Protein AF-A0A2M6YYF0-F1 (afdb_monomer_lite)

Sequence (116 aa):
MDAAVDSGAPNKMDCRVTEKITMLQKGELTDKEGGESLYDLVMQTLDNQLRSRTPPETKETYDRLIAMGYPVEEVRRLISLVITMEIYYVMKERRPLNMERFIAALKDLPREPFGR

Secondary structure (DSSP, 8-state):
--------------HHHHHHHHHHHTT----TT-PPPHHHHHHHHHHHHHHHT-SHHHHHHHHHHHHTT--HHHHHHHHHHHHHHHHHHHHHS-PPP-HHHHHHHHHHTTS-TT--

Foldseek 3Di:
DDDDDPPPPPDQDPPVLVVVLVVLVVVPDDDPPPDQRPLNVLLVVLVCCCVVCVPVLSVVLLVVVVVVVDDNVLSSVQLSSLSSSQVCCCPPVVDPRDVVLSSVSSVPPPPRSNPD

pLDDT: mean 78.15, std 21.18, range [32.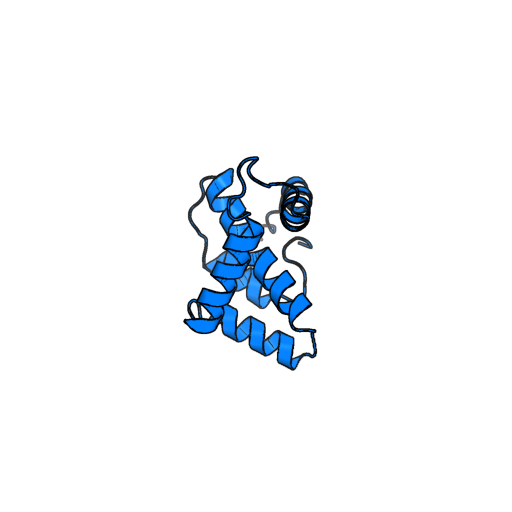88, 98.56]

Structure (mmCIF, N/CA/C/O backbone):
data_AF-A0A2M6YYF0-F1
#
_entry.id   AF-A0A2M6YYF0-F1
#
loop_
_atom_site.group_PDB
_atom_site.id
_atom_site.type_symbol
_atom_site.label_atom_id
_atom_site.label_alt_id
_atom_site.label_comp_id
_atom_site.label_asym_id
_atom_site.label_entity_id
_atom_site.label_seq_id
_atom_site.pdbx_PDB_ins_code
_atom_site.Cartn_x
_atom_site.Cartn_y
_atom_site.Cartn_z
_atom_site.occupancy
_atom_site.B_iso_or_equiv
_atom_site.auth_seq_id
_atom_site.auth_comp_id
_atom_site.auth_asym_id
_atom_site.auth_atom_id
_atom_site.pdbx_PDB_model_num
ATOM 1 N N . MET A 1 1 ? 9.197 -46.237 -3.844 1.00 41.28 1 MET A N 1
ATOM 2 C CA . MET A 1 1 ? 9.787 -45.240 -4.766 1.00 41.28 1 MET A CA 1
ATOM 3 C C . MET A 1 1 ? 9.302 -43.904 -4.256 1.00 41.28 1 MET A C 1
ATOM 5 O O . MET A 1 1 ? 8.309 -43.378 -4.736 1.00 41.28 1 MET A O 1
ATOM 9 N N . ASP A 1 2 ? 9.938 -43.443 -3.188 1.00 32.88 2 ASP A N 1
ATOM 10 C CA . ASP A 1 2 ? 9.529 -42.253 -2.455 1.00 32.88 2 ASP A CA 1
ATOM 11 C C . ASP A 1 2 ? 10.338 -41.077 -2.986 1.00 32.88 2 ASP A C 1
ATOM 13 O O . ASP A 1 2 ? 11.511 -40.908 -2.660 1.00 32.88 2 ASP A O 1
ATOM 17 N N . ALA A 1 3 ? 9.722 -40.301 -3.876 1.00 41.69 3 ALA A N 1
ATOM 18 C CA . ALA A 1 3 ? 10.233 -38.997 -4.254 1.00 41.69 3 ALA A CA 1
ATOM 19 C C . ALA A 1 3 ? 9.758 -37.997 -3.196 1.00 41.69 3 ALA A C 1
ATOM 21 O O . ALA A 1 3 ? 8.607 -37.563 -3.203 1.00 41.69 3 ALA A O 1
ATOM 22 N N . ALA A 1 4 ? 10.650 -37.666 -2.263 1.00 40.12 4 ALA A N 1
ATOM 23 C CA . ALA A 1 4 ? 10.500 -36.496 -1.417 1.00 40.12 4 ALA A CA 1
ATOM 24 C C . ALA A 1 4 ? 10.421 -35.258 -2.324 1.00 40.12 4 ALA A C 1
ATOM 26 O O . ALA A 1 4 ? 11.393 -34.908 -2.994 1.00 40.12 4 ALA A O 1
ATOM 27 N N . VAL A 1 5 ? 9.248 -34.626 -2.379 1.00 45.88 5 VAL A N 1
ATOM 28 C CA . VAL A 1 5 ? 9.105 -33.287 -2.949 1.00 45.88 5 VAL A CA 1
ATOM 29 C C . VAL A 1 5 ? 9.782 -32.328 -1.983 1.00 45.88 5 VAL A C 1
ATOM 31 O O . VAL A 1 5 ? 9.346 -32.158 -0.846 1.00 45.88 5 VAL A O 1
ATOM 34 N N . ASP A 1 6 ? 10.886 -31.775 -2.470 1.00 38.53 6 ASP A N 1
ATOM 35 C CA . ASP A 1 6 ? 11.666 -30.678 -1.921 1.00 38.53 6 ASP A CA 1
ATOM 36 C C . ASP A 1 6 ? 10.748 -29.582 -1.363 1.00 38.53 6 ASP A C 1
ATOM 38 O O . ASP A 1 6 ? 10.151 -28.783 -2.090 1.00 38.53 6 ASP A O 1
ATOM 42 N N . SER A 1 7 ? 10.586 -29.583 -0.041 1.00 37.28 7 SER A N 1
ATOM 43 C CA . SER A 1 7 ? 9.972 -28.492 0.694 1.00 37.28 7 SER A CA 1
ATOM 44 C C . SER A 1 7 ? 10.960 -27.331 0.681 1.00 37.28 7 SER A C 1
ATOM 46 O O . SER A 1 7 ? 11.754 -27.179 1.612 1.00 37.28 7 SER A O 1
ATOM 48 N N . GLY A 1 8 ? 10.925 -26.537 -0.391 1.00 36.56 8 GLY A N 1
ATOM 49 C CA . GLY A 1 8 ? 11.634 -25.270 -0.480 1.00 36.56 8 GLY A CA 1
ATOM 50 C C . GLY A 1 8 ? 11.309 -24.433 0.752 1.00 36.56 8 GLY A C 1
ATOM 51 O O . GLY A 1 8 ? 10.211 -23.888 0.882 1.00 36.56 8 GLY A O 1
ATOM 52 N N . ALA A 1 9 ? 12.247 -24.400 1.697 1.00 33.34 9 ALA A N 1
ATOM 53 C CA . ALA A 1 9 ? 12.117 -23.645 2.928 1.00 33.34 9 ALA A CA 1
ATOM 54 C C . ALA A 1 9 ? 11.817 -22.177 2.581 1.00 33.34 9 ALA A C 1
ATOM 56 O O . ALA A 1 9 ? 12.445 -21.634 1.664 1.00 33.34 9 ALA A O 1
ATOM 57 N N . PRO A 1 10 ? 10.880 -21.508 3.280 1.00 39.53 10 PRO A N 1
ATOM 58 C CA . PRO A 1 10 ? 10.625 -20.102 3.029 1.00 39.53 10 PRO A CA 1
ATOM 59 C C . PRO A 1 10 ? 11.914 -19.322 3.287 1.00 39.53 10 PRO A C 1
ATOM 61 O O . PRO A 1 10 ? 12.505 -19.384 4.367 1.00 39.53 10 PRO A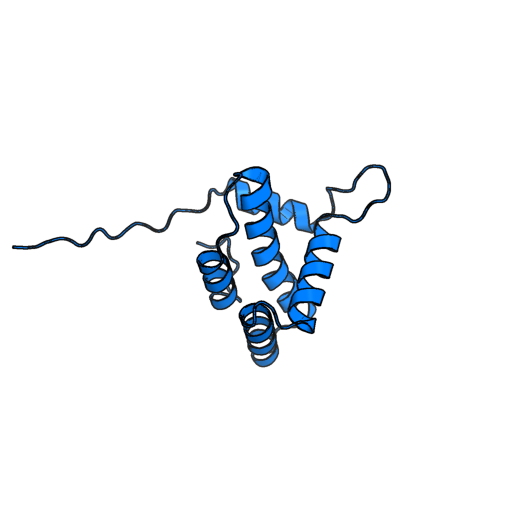 O 1
ATOM 64 N N . ASN A 1 11 ? 12.366 -18.637 2.239 1.00 42.59 11 ASN A N 1
ATOM 65 C CA . ASN A 1 11 ? 13.497 -17.727 2.250 1.00 42.59 11 ASN A CA 1
ATOM 66 C C . ASN A 1 11 ? 13.268 -16.689 3.356 1.00 42.59 11 ASN A C 1
ATOM 68 O O . ASN A 1 11 ? 12.437 -15.796 3.196 1.00 42.59 11 ASN A O 1
ATOM 72 N N . LYS A 1 12 ? 13.957 -16.856 4.489 1.00 44.47 12 LYS A N 1
ATOM 73 C CA . LYS A 1 12 ? 13.937 -15.906 5.601 1.00 44.47 12 LYS A CA 1
ATOM 74 C C . LYS A 1 12 ? 14.368 -14.555 5.047 1.00 44.47 12 LYS A C 1
ATOM 76 O O . LYS A 1 12 ? 15.495 -14.416 4.573 1.00 44.47 12 LYS A O 1
ATOM 81 N N . MET A 1 13 ? 13.468 -13.581 5.068 1.00 49.53 13 MET A N 1
ATOM 82 C CA . MET A 1 13 ? 13.822 -12.211 4.737 1.00 49.53 13 MET A CA 1
ATOM 83 C C . MET A 1 13 ? 14.917 -11.768 5.713 1.00 49.53 13 MET A C 1
ATOM 85 O O . MET A 1 13 ? 14.749 -11.888 6.924 1.00 49.53 13 MET A O 1
ATOM 89 N N . ASP A 1 14 ? 16.061 -11.319 5.201 1.00 51.53 14 ASP A N 1
ATOM 90 C CA . ASP A 1 14 ? 17.190 -10.887 6.029 1.00 51.53 14 ASP A CA 1
ATOM 91 C C . ASP A 1 14 ? 16.724 -9.773 6.991 1.00 51.53 14 ASP A C 1
ATOM 93 O O . ASP A 1 14 ? 16.213 -8.743 6.540 1.00 51.53 14 ASP A O 1
ATOM 97 N N . CYS A 1 15 ? 16.896 -9.962 8.308 1.00 47.59 15 CYS A N 1
ATOM 98 C CA . CYS A 1 15 ? 16.471 -9.034 9.370 1.00 47.59 15 CYS A CA 1
ATOM 99 C C . CYS A 1 15 ? 16.916 -7.574 9.131 1.00 47.59 15 CYS A C 1
ATOM 101 O O . CYS A 1 15 ? 16.301 -6.637 9.639 1.00 47.59 15 CYS A O 1
ATOM 103 N N . ARG A 1 16 ? 17.960 -7.362 8.318 1.00 49.62 16 ARG A N 1
ATOM 104 C CA . ARG A 1 16 ? 18.471 -6.044 7.902 1.00 49.62 16 ARG A CA 1
ATOM 105 C C . ARG A 1 16 ? 17.521 -5.236 7.012 1.00 49.62 16 ARG A C 1
ATOM 107 O O . ARG A 1 16 ? 17.682 -4.018 6.915 1.00 49.62 16 ARG A O 1
ATOM 114 N N . VAL A 1 17 ? 16.582 -5.879 6.318 1.00 57.84 17 VAL A N 1
ATOM 115 C CA . VAL A 1 17 ? 15.626 -5.197 5.428 1.00 57.84 17 VAL A CA 1
ATOM 116 C C . VAL A 1 17 ? 14.488 -4.573 6.237 1.00 57.84 17 VAL A C 1
ATOM 118 O O . VAL A 1 17 ? 14.098 -3.436 5.974 1.00 57.84 17 VAL A O 1
ATOM 121 N N . THR A 1 18 ? 14.037 -5.265 7.283 1.00 56.59 18 THR A N 1
ATOM 122 C CA . THR A 1 18 ? 12.958 -4.836 8.183 1.00 56.59 18 THR A CA 1
ATOM 123 C C . THR A 1 18 ? 13.300 -3.542 8.922 1.00 56.59 18 THR A C 1
ATOM 125 O O . THR A 1 18 ? 12.506 -2.601 8.930 1.00 56.59 18 THR A O 1
ATOM 128 N N . GLU A 1 19 ? 14.515 -3.437 9.470 1.00 59.25 19 GLU A N 1
ATOM 129 C CA . GLU A 1 19 ? 14.981 -2.215 10.144 1.00 59.25 19 GLU A CA 1
ATOM 130 C C . GLU A 1 19 ? 15.031 -1.021 9.182 1.00 59.25 19 GLU A C 1
ATOM 132 O O . GLU A 1 19 ? 14.566 0.068 9.514 1.00 59.25 19 GLU A O 1
ATOM 137 N N . LYS A 1 20 ? 15.525 -1.232 7.956 1.00 58.78 20 LYS A N 1
ATOM 138 C CA . LYS A 1 20 ? 15.664 -0.166 6.956 1.00 58.78 20 LYS A CA 1
ATOM 139 C C . LYS A 1 20 ? 14.323 0.308 6.408 1.00 58.78 20 LYS A C 1
ATOM 141 O O . LYS A 1 20 ? 14.153 1.510 6.251 1.00 58.78 20 LYS A O 1
ATOM 146 N N . ILE A 1 21 ? 13.365 -0.585 6.156 1.00 66.56 21 ILE A N 1
ATOM 147 C CA . ILE A 1 21 ? 12.023 -0.183 5.698 1.00 66.56 21 ILE A CA 1
ATOM 148 C C . ILE A 1 21 ? 11.269 0.569 6.799 1.00 66.56 21 ILE A C 1
ATOM 150 O O . ILE A 1 21 ? 10.633 1.584 6.523 1.00 66.56 21 ILE A O 1
ATOM 154 N N . THR A 1 22 ? 11.436 0.158 8.056 1.00 60.97 22 THR A N 1
ATOM 155 C CA . THR A 1 22 ? 10.883 0.895 9.201 1.00 60.97 22 THR A CA 1
ATOM 156 C C . THR A 1 22 ? 11.517 2.288 9.337 1.00 60.97 22 THR A C 1
ATOM 158 O O . THR A 1 22 ? 10.831 3.245 9.684 1.00 60.97 22 THR A O 1
ATOM 161 N N . MET A 1 23 ? 12.810 2.439 9.019 1.00 57.34 23 MET A N 1
ATOM 162 C CA . MET A 1 23 ? 13.488 3.745 8.968 1.00 57.34 23 MET A CA 1
ATOM 163 C C . MET A 1 23 ? 13.011 4.623 7.797 1.00 57.34 23 MET A C 1
ATOM 165 O O . MET A 1 23 ? 12.904 5.835 7.965 1.00 57.34 23 MET A O 1
ATOM 169 N N . LEU A 1 24 ? 12.648 4.041 6.643 1.00 62.66 24 LEU A N 1
ATOM 170 C CA . LEU A 1 24 ? 12.082 4.790 5.506 1.00 62.66 24 LEU A CA 1
ATOM 171 C C . LEU A 1 24 ? 10.730 5.430 5.857 1.00 62.66 24 LEU A C 1
ATOM 173 O O . LEU A 1 24 ? 10.457 6.553 5.444 1.00 62.66 24 LEU A O 1
ATOM 177 N N . GLN A 1 25 ? 9.909 4.756 6.668 1.00 53.62 25 GLN A N 1
ATOM 178 C CA . GLN A 1 25 ? 8.618 5.289 7.118 1.00 53.62 25 GLN A CA 1
ATOM 179 C C . GLN A 1 25 ? 8.734 6.395 8.177 1.00 53.62 25 GLN A C 1
ATOM 181 O O . GLN A 1 25 ? 7.773 7.128 8.391 1.00 53.62 25 GLN A O 1
ATOM 186 N N . LYS A 1 26 ? 9.894 6.544 8.833 1.00 57.06 26 LYS A N 1
ATOM 187 C CA . LYS A 1 26 ? 10.135 7.601 9.832 1.00 57.06 26 LYS A CA 1
ATOM 188 C C . LYS A 1 26 ? 10.521 8.952 9.220 1.00 57.06 26 LYS A C 1
ATOM 190 O O . LYS A 1 26 ? 10.715 9.907 9.962 1.00 57.06 26 LYS A O 1
ATOM 195 N N . GLY A 1 27 ? 10.621 9.047 7.891 1.00 51.66 27 GLY A N 1
ATOM 196 C CA . GLY A 1 27 ? 10.870 10.318 7.202 1.00 51.66 27 GLY A CA 1
ATOM 197 C C . GLY A 1 27 ? 12.299 10.858 7.346 1.00 51.66 27 GLY A C 1
ATOM 198 O O . GLY A 1 27 ? 12.526 12.039 7.117 1.00 51.66 27 GLY A O 1
ATOM 199 N N . GLU A 1 28 ? 13.277 10.022 7.710 1.00 48.59 28 GLU A N 1
ATOM 200 C CA . GLU A 1 28 ? 14.676 10.451 7.919 1.00 48.59 28 GLU A CA 1
ATOM 201 C C . GLU A 1 28 ? 15.514 10.501 6.625 1.00 48.59 28 GLU A C 1
ATOM 203 O O . GLU A 1 28 ? 16.686 10.877 6.648 1.00 48.59 28 GLU A O 1
ATOM 208 N N . LEU A 1 29 ? 14.927 10.135 5.483 1.00 48.72 29 LEU A N 1
ATOM 209 C CA . LEU A 1 29 ? 15.533 10.274 4.159 1.00 48.72 29 LEU A CA 1
ATOM 210 C C . LEU A 1 29 ? 14.809 11.381 3.402 1.00 48.72 29 LEU A C 1
ATOM 212 O O . LEU A 1 29 ? 13.981 11.125 2.532 1.00 48.72 29 LEU A O 1
ATOM 216 N N . THR A 1 30 ? 15.112 12.611 3.795 1.00 46.22 30 THR A N 1
ATOM 217 C CA . THR A 1 30 ? 14.803 13.807 3.021 1.00 46.22 30 THR A CA 1
ATOM 218 C C . THR A 1 30 ? 16.051 14.231 2.261 1.00 46.22 30 THR A C 1
ATOM 220 O O . THR A 1 30 ? 17.161 14.319 2.796 1.00 46.22 30 THR A O 1
ATOM 223 N N . ASP A 1 31 ? 15.874 14.474 0.974 1.00 44.75 31 ASP A N 1
ATOM 224 C CA . ASP A 1 31 ? 16.783 15.230 0.138 1.00 44.75 31 ASP A CA 1
ATOM 225 C C . ASP A 1 31 ? 17.067 16.544 0.872 1.00 44.75 31 ASP A C 1
ATOM 227 O O . ASP A 1 31 ? 16.149 17.222 1.338 1.00 44.75 31 ASP A O 1
ATOM 231 N N . LYS A 1 32 ? 18.333 16.961 0.952 1.00 50.69 32 LYS A N 1
ATOM 232 C CA . LYS A 1 32 ? 18.699 18.259 1.549 1.00 50.69 32 LYS A CA 1
ATOM 233 C C . LYS A 1 32 ? 18.114 19.467 0.790 1.00 50.69 32 LYS A C 1
ATOM 235 O O . LYS A 1 32 ? 18.332 20.600 1.204 1.00 50.69 32 LYS A O 1
ATOM 240 N N . GLU A 1 33 ? 17.364 19.224 -0.284 1.00 54.50 33 GLU A N 1
ATOM 241 C CA . GLU A 1 33 ? 16.788 20.201 -1.203 1.00 54.50 33 GLU A CA 1
ATOM 242 C C . GLU A 1 33 ? 15.280 19.968 -1.429 1.00 54.50 33 GLU A C 1
ATOM 244 O O . GLU A 1 33 ? 14.831 19.897 -2.562 1.00 54.50 33 GLU A O 1
ATOM 249 N N . GLY A 1 34 ? 14.475 19.819 -0.371 1.00 51.84 34 GLY A N 1
ATOM 250 C CA . GLY A 1 34 ? 13.012 20.023 -0.431 1.00 51.84 34 GLY A CA 1
ATOM 251 C C . GLY A 1 34 ? 12.210 19.216 -1.474 1.00 51.84 34 GLY A C 1
ATOM 252 O O . GLY A 1 34 ? 11.124 19.656 -1.848 1.00 51.84 34 GLY A O 1
ATOM 253 N N . GLY A 1 35 ? 12.739 18.087 -1.959 1.00 61.19 35 GLY A N 1
ATOM 254 C CA . GLY A 1 35 ? 12.073 17.169 -2.889 1.00 61.19 35 GLY A CA 1
ATOM 255 C C . GLY A 1 35 ? 11.064 16.241 -2.202 1.00 61.19 35 GLY A C 1
ATOM 256 O O . GLY A 1 35 ? 11.025 16.158 -0.974 1.00 61.19 35 GLY A O 1
ATOM 257 N N . GLU A 1 36 ? 10.234 15.551 -2.996 1.00 67.38 36 GLU A N 1
ATOM 258 C CA . GLU A 1 36 ? 9.302 14.527 -2.495 1.00 67.38 36 GLU A CA 1
ATOM 259 C C . GLU A 1 36 ? 10.082 13.371 -1.855 1.00 67.38 36 GLU A C 1
ATOM 261 O O . GLU A 1 36 ? 10.945 12.763 -2.492 1.00 67.38 36 GLU A O 1
ATOM 266 N N . SER A 1 37 ? 9.761 13.036 -0.603 1.00 78.75 37 SER A N 1
ATOM 267 C CA . SER A 1 37 ? 10.400 11.907 0.068 1.00 78.75 37 SER A CA 1
ATOM 268 C C . SER A 1 37 ? 9.977 10.581 -0.573 1.00 78.75 37 SER A C 1
ATOM 270 O O . SER A 1 37 ? 8.925 10.475 -1.210 1.00 78.75 37 SER A O 1
ATOM 272 N N . LEU A 1 38 ? 10.748 9.510 -0.346 1.00 81.31 38 LEU A N 1
ATOM 273 C CA . LEU A 1 38 ? 10.329 8.169 -0.779 1.00 81.31 38 LEU A CA 1
ATOM 274 C C . LEU A 1 38 ? 8.938 7.808 -0.232 1.00 81.31 38 LEU A C 1
ATOM 276 O O . LEU A 1 38 ? 8.160 7.144 -0.913 1.00 81.31 38 LEU A O 1
ATOM 280 N N . TYR A 1 39 ? 8.628 8.245 0.988 1.00 83.31 39 TYR A N 1
ATOM 281 C CA . TYR A 1 39 ? 7.322 8.025 1.591 1.00 83.31 39 TYR A CA 1
ATOM 282 C C . TYR A 1 39 ? 6.207 8.723 0.802 1.00 83.31 39 TYR A C 1
ATOM 284 O O . TYR A 1 39 ? 5.188 8.093 0.514 1.00 83.31 39 TYR A O 1
ATOM 292 N N . ASP A 1 40 ? 6.419 9.973 0.385 1.00 86.19 40 ASP A N 1
ATOM 293 C CA . ASP A 1 40 ? 5.444 10.729 -0.410 1.00 86.19 40 ASP A CA 1
ATOM 294 C C . ASP A 1 40 ? 5.195 10.052 -1.762 1.00 86.19 40 ASP A C 1
ATOM 296 O O . ASP A 1 40 ? 4.044 9.843 -2.150 1.00 86.19 40 ASP A O 1
ATOM 300 N N . LEU A 1 41 ? 6.261 9.594 -2.427 1.00 89.31 41 LEU A N 1
ATOM 301 C CA . LEU A 1 41 ? 6.169 8.839 -3.681 1.00 89.31 41 LEU A CA 1
ATOM 302 C C . LEU A 1 41 ? 5.411 7.515 -3.511 1.00 89.31 41 LEU A C 1
ATOM 304 O O . LEU A 1 41 ? 4.604 7.134 -4.367 1.00 89.31 41 LEU A O 1
ATOM 308 N N . VAL A 1 42 ? 5.635 6.800 -2.405 1.00 92.25 42 VAL A N 1
ATOM 309 C CA . VAL A 1 42 ? 4.909 5.562 -2.087 1.00 92.25 42 VAL A CA 1
ATOM 310 C C . VAL A 1 42 ? 3.429 5.848 -1.845 1.00 92.25 42 VAL A C 1
ATOM 312 O O . VAL A 1 42 ? 2.579 5.119 -2.359 1.00 92.25 42 VAL A O 1
ATOM 315 N N . MET A 1 43 ? 3.103 6.906 -1.103 1.00 92.88 43 MET A N 1
ATOM 316 C CA . MET A 1 43 ? 1.714 7.280 -0.835 1.00 92.88 43 MET A CA 1
ATOM 317 C C . MET A 1 43 ? 0.996 7.746 -2.101 1.00 92.88 43 MET A C 1
ATOM 319 O O . MET A 1 43 ? -0.114 7.290 -2.373 1.00 92.88 43 MET A O 1
ATOM 323 N N . GLN A 1 44 ? 1.656 8.543 -2.942 1.00 94.19 44 GLN A N 1
ATOM 324 C CA . GLN A 1 44 ? 1.140 8.923 -4.256 1.00 94.19 44 GLN A CA 1
ATOM 325 C C . GLN A 1 44 ? 0.925 7.692 -5.152 1.00 94.19 44 GLN A C 1
ATOM 327 O O . GLN A 1 44 ? -0.084 7.590 -5.856 1.00 94.19 44 GLN A O 1
ATOM 332 N N . THR A 1 45 ? 1.846 6.723 -5.112 1.00 95.38 45 THR A N 1
ATOM 333 C CA . THR A 1 45 ? 1.696 5.448 -5.824 1.00 95.38 45 THR A CA 1
ATOM 334 C C . THR A 1 45 ? 0.467 4.696 -5.326 1.00 95.38 45 THR A C 1
ATOM 336 O O . THR A 1 45 ? -0.357 4.284 -6.140 1.00 95.38 45 THR A O 1
ATOM 339 N N . LEU A 1 46 ? 0.295 4.565 -4.008 1.00 96.81 46 LEU A N 1
ATOM 340 C CA . LEU A 1 46 ? -0.877 3.931 -3.409 1.00 96.81 46 LEU A CA 1
ATOM 341 C C . LEU A 1 46 ? -2.178 4.617 -3.850 1.00 96.81 46 LEU A C 1
ATOM 343 O O . LEU A 1 46 ? -3.106 3.942 -4.293 1.00 96.81 46 LEU A O 1
ATOM 347 N N . ASP A 1 47 ? -2.237 5.946 -3.804 1.00 97.50 47 ASP A N 1
ATOM 348 C CA . ASP A 1 47 ? -3.414 6.706 -4.235 1.00 97.50 47 ASP A CA 1
ATOM 349 C C . ASP A 1 47 ? -3.740 6.468 -5.708 1.00 97.50 47 ASP A C 1
ATOM 351 O O . ASP A 1 47 ? -4.898 6.245 -6.077 1.00 97.50 47 ASP A O 1
ATOM 355 N N . ASN A 1 48 ? -2.714 6.433 -6.557 1.00 97.38 48 ASN A N 1
ATOM 356 C CA . ASN A 1 48 ? -2.876 6.103 -7.963 1.00 97.38 48 ASN A CA 1
ATOM 357 C C . ASN A 1 48 ? -3.378 4.671 -8.167 1.00 97.38 48 ASN A C 1
ATOM 359 O O . ASN A 1 48 ? -4.279 4.475 -8.985 1.00 97.38 48 ASN A O 1
ATOM 363 N N . GLN A 1 49 ? -2.872 3.685 -7.424 1.00 96.94 49 GLN A N 1
ATOM 364 C CA . GLN A 1 49 ? -3.341 2.298 -7.511 1.00 96.94 49 GLN A CA 1
ATOM 365 C C . GLN A 1 49 ? -4.798 2.160 -7.048 1.00 96.94 49 GLN A C 1
ATOM 367 O O . GLN A 1 49 ? -5.593 1.500 -7.714 1.00 96.94 49 GLN A O 1
ATOM 372 N N . LEU A 1 50 ? -5.190 2.837 -5.963 1.00 97.88 50 LEU A N 1
ATOM 373 C CA . LEU A 1 50 ? -6.569 2.822 -5.460 1.00 97.88 50 LEU A CA 1
ATOM 374 C C . LEU A 1 50 ? -7.545 3.509 -6.424 1.00 97.88 50 LEU A C 1
ATOM 376 O O . LEU A 1 50 ? -8.649 3.005 -6.648 1.00 97.88 50 LEU A O 1
ATOM 380 N N . ARG A 1 51 ? -7.137 4.634 -7.024 1.00 97.75 51 ARG A N 1
ATOM 381 C CA . ARG A 1 51 ? -7.940 5.387 -7.999 1.00 97.75 51 ARG A CA 1
ATOM 382 C C . ARG A 1 51 ? -8.081 4.647 -9.328 1.00 97.75 51 ARG A C 1
ATOM 384 O O . ARG A 1 51 ? -9.182 4.562 -9.864 1.00 97.75 51 ARG A O 1
ATOM 391 N N . SER A 1 52 ? -6.974 4.131 -9.862 1.00 96.56 52 SER A N 1
ATOM 392 C CA . SER A 1 52 ? -6.932 3.420 -11.150 1.00 96.56 52 SER A CA 1
ATOM 393 C C . SER A 1 52 ? -7.358 1.955 -11.057 1.00 96.56 52 SER A C 1
ATOM 395 O O . SER A 1 52 ? -7.569 1.321 -12.088 1.00 96.56 52 SER A O 1
ATOM 397 N N . ARG A 1 53 ? -7.475 1.411 -9.836 1.00 94.88 53 ARG A N 1
ATOM 398 C CA . ARG A 1 53 ? -7.726 -0.013 -9.557 1.00 94.88 53 ARG A CA 1
ATOM 399 C C . ARG A 1 53 ? -6.709 -0.932 -10.234 1.00 94.88 53 ARG A C 1
ATOM 401 O O . ARG A 1 53 ? -7.054 -2.017 -10.691 1.00 94.88 53 ARG A O 1
ATOM 408 N N . THR A 1 54 ? -5.466 -0.468 -10.326 1.00 91.69 54 THR A N 1
ATOM 409 C CA . THR A 1 54 ? -4.372 -1.188 -10.974 1.00 91.69 54 THR A CA 1
ATOM 410 C C . THR A 1 54 ? -3.163 -1.212 -10.038 1.00 91.69 54 THR A C 1
ATOM 412 O O . THR A 1 54 ? -2.605 -0.149 -9.778 1.00 91.69 54 THR A O 1
ATOM 415 N N . PRO A 1 55 ? -2.734 -2.384 -9.539 1.00 94.94 55 PRO A N 1
ATOM 416 C CA . PRO A 1 55 ? -3.375 -3.687 -9.721 1.00 94.94 55 PRO A CA 1
ATOM 417 C C . PRO A 1 55 ? -4.684 -3.798 -8.900 1.00 94.94 55 PRO A C 1
ATOM 419 O O . PRO A 1 55 ? -4.814 -3.131 -7.865 1.00 94.94 55 PRO A O 1
ATOM 422 N N . PRO A 1 56 ? -5.674 -4.598 -9.344 1.00 97.44 56 PRO A N 1
ATOM 423 C CA . PRO A 1 56 ? -6.953 -4.738 -8.640 1.00 97.44 56 PRO A CA 1
ATOM 424 C C . PRO A 1 56 ? -6.775 -5.252 -7.205 1.00 97.44 56 PRO A C 1
ATOM 426 O O . PRO A 1 56 ? -7.484 -4.806 -6.301 1.00 97.44 56 PRO A O 1
ATOM 429 N N . GLU A 1 57 ? -5.760 -6.085 -6.965 1.00 98.12 57 GLU A N 1
ATOM 430 C CA . GLU A 1 57 ? -5.449 -6.680 -5.665 1.00 98.12 57 GLU A CA 1
ATOM 431 C C . GLU A 1 57 ? -5.152 -5.631 -4.585 1.00 98.12 57 GLU A C 1
ATOM 433 O O . GLU A 1 57 ? -5.450 -5.863 -3.408 1.00 98.12 57 GLU A O 1
ATOM 438 N N . THR A 1 58 ? -4.616 -4.460 -4.960 1.00 98.00 58 THR A N 1
ATOM 439 C CA . THR A 1 58 ? -4.404 -3.346 -4.022 1.00 98.00 58 THR A CA 1
ATOM 440 C C . THR A 1 58 ? -5.744 -2.839 -3.495 1.00 98.00 58 THR A C 1
ATOM 442 O O . THR A 1 58 ? -5.920 -2.675 -2.285 1.00 98.00 58 THR A O 1
ATOM 445 N N . LYS A 1 59 ? -6.717 -2.621 -4.389 1.00 98.19 59 LYS A N 1
ATOM 446 C CA . LYS A 1 59 ? -8.047 -2.126 -4.012 1.00 98.19 59 LYS A CA 1
ATOM 447 C C . LYS A 1 59 ? -8.846 -3.183 -3.256 1.00 98.19 59 LYS A C 1
ATOM 449 O O . LYS A 1 59 ? -9.465 -2.852 -2.251 1.00 98.19 59 LYS A O 1
ATOM 454 N N .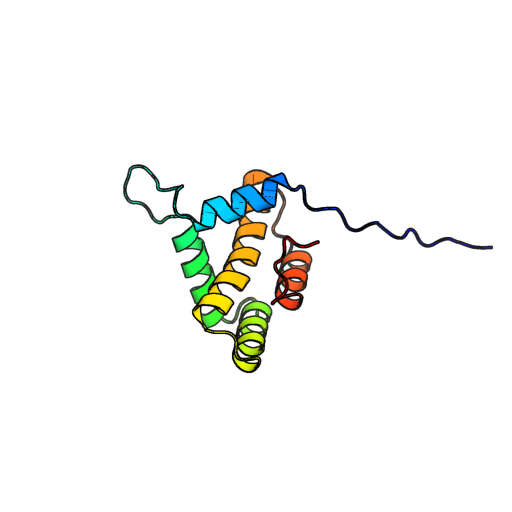 GLU A 1 60 ? -8.785 -4.438 -3.692 1.00 98.50 60 GLU A N 1
ATOM 455 C CA . GLU A 1 60 ? -9.426 -5.562 -3.001 1.00 98.50 60 GLU A CA 1
ATOM 456 C C . GLU A 1 60 ? -8.897 -5.719 -1.573 1.00 98.50 60 GLU A C 1
ATOM 458 O O . GLU A 1 60 ? -9.669 -5.900 -0.634 1.00 98.50 60 GLU A O 1
ATOM 463 N N . THR A 1 61 ? -7.581 -5.594 -1.388 1.00 98.38 61 THR A N 1
ATOM 464 C CA . THR A 1 61 ? -6.957 -5.647 -0.062 1.00 98.38 61 THR A CA 1
ATOM 465 C C . THR A 1 61 ? -7.365 -4.468 0.807 1.00 98.38 61 THR A C 1
ATOM 467 O O . THR A 1 61 ? -7.704 -4.670 1.972 1.00 98.38 61 THR A O 1
ATOM 470 N N . TYR A 1 62 ? -7.384 -3.257 0.244 1.00 98.50 62 TYR A N 1
ATOM 471 C CA . TYR A 1 62 ? -7.867 -2.072 0.946 1.00 98.50 62 TYR A CA 1
ATOM 472 C C . TYR A 1 62 ? -9.308 -2.271 1.432 1.00 98.50 62 TYR A C 1
ATOM 474 O O . TYR A 1 62 ? -9.577 -2.156 2.625 1.00 98.50 62 TYR A O 1
ATOM 482 N N . ASP A 1 63 ? -10.215 -2.659 0.535 1.00 98.50 63 ASP A N 1
ATOM 483 C CA . ASP A 1 63 ? -11.631 -2.852 0.859 1.00 98.50 63 ASP A CA 1
ATOM 484 C C . ASP A 1 63 ? -11.839 -3.958 1.892 1.00 98.50 63 ASP A C 1
ATOM 486 O O . ASP A 1 63 ? -12.615 -3.788 2.832 1.00 98.50 63 ASP A O 1
ATOM 490 N N . ARG A 1 64 ? -11.102 -5.068 1.763 1.00 98.56 64 ARG A N 1
ATOM 491 C CA . ARG A 1 64 ? -11.126 -6.176 2.723 1.00 98.56 64 ARG A CA 1
ATOM 492 C C . ARG A 1 64 ? -10.741 -5.715 4.126 1.00 98.56 64 ARG A C 1
ATOM 494 O O . ARG A 1 64 ? -11.442 -6.043 5.078 1.00 98.56 64 ARG A O 1
ATOM 501 N N . LEU A 1 65 ? -9.650 -4.962 4.271 1.00 97.88 65 LEU A N 1
ATOM 502 C CA . LEU A 1 65 ? -9.180 -4.506 5.583 1.00 97.88 65 LEU A CA 1
ATOM 503 C C . LEU A 1 65 ? -10.105 -3.440 6.190 1.00 97.88 65 LEU A C 1
ATOM 505 O O . LEU A 1 65 ? -10.366 -3.478 7.391 1.00 97.88 65 LEU A O 1
ATOM 509 N N . ILE A 1 66 ? -10.669 -2.548 5.371 1.00 98.38 66 ILE A N 1
ATOM 510 C CA . ILE A 1 66 ? -11.702 -1.605 5.826 1.00 98.38 66 ILE A CA 1
ATOM 511 C C . ILE A 1 66 ? -12.947 -2.356 6.313 1.00 98.38 66 ILE A C 1
ATOM 513 O O . ILE A 1 66 ? -13.461 -2.056 7.388 1.00 98.38 66 ILE A O 1
ATOM 517 N N . ALA A 1 67 ? -13.400 -3.377 5.580 1.00 98.25 67 ALA A N 1
ATOM 518 C CA . ALA A 1 67 ? -14.541 -4.203 5.979 1.00 98.25 67 ALA A CA 1
ATOM 519 C C . ALA A 1 67 ? -14.289 -4.997 7.277 1.00 98.25 67 ALA A C 1
ATOM 521 O O . ALA A 1 67 ? -15.230 -5.282 8.014 1.00 98.25 67 ALA A O 1
ATOM 522 N N . MET A 1 68 ? -13.028 -5.319 7.584 1.00 97.44 68 MET A N 1
ATOM 523 C CA . MET A 1 68 ? -12.618 -5.922 8.860 1.00 97.44 68 MET A CA 1
ATOM 524 C C . MET A 1 68 ? -12.558 -4.917 10.026 1.00 97.44 68 MET A C 1
ATOM 526 O O . MET A 1 68 ? -12.346 -5.331 11.164 1.00 97.44 68 MET A O 1
ATOM 530 N N . GLY A 1 69 ? -12.745 -3.617 9.771 1.00 97.69 69 GLY A N 1
ATOM 531 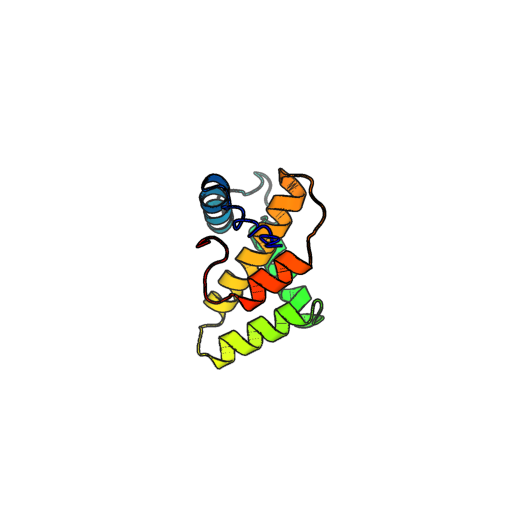C CA . GLY A 1 69 ? -12.774 -2.570 10.795 1.00 97.69 69 GLY A CA 1
ATOM 532 C C . GLY A 1 69 ? -11.422 -1.921 11.102 1.00 97.69 69 GLY A C 1
ATOM 533 O O . GLY A 1 69 ? -11.311 -1.213 12.102 1.00 97.69 69 GLY A O 1
ATOM 534 N N . TYR A 1 70 ? -10.394 -2.132 10.271 1.00 97.19 70 TYR A N 1
ATOM 535 C CA . TYR A 1 70 ? -9.123 -1.423 10.436 1.00 97.19 70 TYR A CA 1
ATOM 536 C C . TYR A 1 70 ? -9.273 0.064 10.077 1.00 97.19 70 TYR A C 1
ATOM 538 O O . TYR A 1 70 ? -9.951 0.396 9.099 1.00 97.19 70 TYR A O 1
ATOM 546 N N . PRO A 1 71 ? -8.630 0.980 10.826 1.00 95.94 71 PRO A N 1
ATOM 547 C CA . PRO A 1 71 ? -8.671 2.397 10.498 1.00 95.94 71 PRO A CA 1
ATOM 548 C C . PRO A 1 71 ? -7.953 2.659 9.170 1.00 95.94 71 PRO A C 1
ATOM 550 O O . PRO A 1 71 ? -6.935 2.035 8.871 1.00 95.94 71 PRO A O 1
ATOM 553 N N . VAL A 1 72 ? -8.466 3.616 8.390 1.00 95.81 72 VAL A N 1
ATOM 554 C CA . VAL A 1 72 ? -7.955 3.950 7.047 1.00 95.81 72 VAL A CA 1
ATOM 555 C C . VAL A 1 72 ? -6.446 4.189 7.048 1.00 95.81 72 VAL A C 1
ATOM 557 O O . VAL A 1 72 ? -5.753 3.667 6.177 1.00 95.81 72 VAL A O 1
ATOM 560 N N . GLU A 1 73 ? -5.937 4.922 8.037 1.00 92.19 73 GLU A N 1
ATOM 561 C CA . GLU A 1 73 ? -4.505 5.212 8.161 1.00 92.19 73 GLU A CA 1
ATOM 562 C C . GLU A 1 73 ? -3.663 3.942 8.319 1.00 92.19 73 GLU A C 1
ATOM 564 O O . GLU A 1 73 ? -2.627 3.800 7.675 1.00 92.19 73 GLU A O 1
ATOM 569 N N . GLU A 1 74 ? -4.138 2.969 9.100 1.00 90.12 74 GLU A N 1
ATOM 570 C CA . GLU A 1 74 ? -3.431 1.702 9.293 1.00 90.12 74 GLU A CA 1
ATOM 571 C C . GLU A 1 74 ? -3.473 0.837 8.034 1.00 90.12 74 GLU A C 1
ATOM 573 O O . GLU A 1 74 ? -2.463 0.259 7.639 1.00 90.12 74 GLU A O 1
ATOM 578 N N . VAL A 1 75 ? -4.614 0.795 7.341 1.00 96.12 75 VAL A N 1
ATOM 579 C CA . VAL A 1 75 ? -4.731 0.090 6.056 1.00 96.12 75 VAL A CA 1
ATOM 580 C C . VAL A 1 75 ? -3.758 0.675 5.033 1.00 96.12 75 VAL A C 1
ATOM 582 O O . VAL A 1 75 ? -3.034 -0.067 4.363 1.00 96.12 75 VAL A O 1
ATOM 585 N N . ARG A 1 76 ? -3.700 2.007 4.931 1.00 95.88 76 ARG A N 1
ATOM 586 C CA . ARG A 1 76 ? -2.768 2.701 4.036 1.00 95.88 76 ARG A CA 1
ATOM 587 C C . ARG A 1 76 ? -1.319 2.428 4.432 1.00 95.88 76 ARG A C 1
ATOM 589 O O . ARG A 1 76 ? -0.522 2.090 3.558 1.00 95.88 76 ARG A O 1
ATOM 596 N N . ARG A 1 77 ? -0.991 2.470 5.729 1.00 92.62 77 ARG A N 1
ATOM 597 C CA . ARG A 1 77 ? 0.341 2.119 6.249 1.00 92.62 77 ARG A CA 1
ATOM 598 C C . ARG A 1 77 ? 0.743 0.698 5.851 1.00 92.62 77 ARG A C 1
ATOM 600 O O . ARG A 1 77 ? 1.820 0.517 5.286 1.00 92.62 77 ARG A O 1
ATOM 607 N N . LEU A 1 78 ? -0.117 -0.293 6.075 1.00 93.44 78 LEU A N 1
ATOM 608 C CA . LEU A 1 78 ? 0.161 -1.699 5.766 1.00 93.44 78 LEU A CA 1
ATOM 609 C C . LEU A 1 78 ? 0.380 -1.942 4.268 1.00 93.44 78 LEU A C 1
ATOM 611 O O . LEU A 1 78 ? 1.322 -2.631 3.884 1.00 93.44 78 LEU A O 1
ATOM 615 N N . ILE A 1 79 ? -0.440 -1.345 3.402 1.00 95.69 79 ILE A N 1
ATOM 616 C CA . ILE A 1 79 ? -0.264 -1.485 1.950 1.00 95.69 79 ILE A CA 1
ATOM 617 C C . ILE A 1 79 ? 1.002 -0.748 1.486 1.00 95.69 79 ILE A C 1
ATOM 619 O O . ILE A 1 79 ? 1.758 -1.272 0.666 1.00 95.69 79 ILE A O 1
ATOM 623 N N . SER A 1 80 ? 1.290 0.428 2.054 1.00 93.00 80 SER A N 1
ATOM 624 C CA . SER A 1 80 ? 2.513 1.181 1.747 1.00 93.00 80 SER A CA 1
ATOM 625 C C . SER A 1 80 ? 3.787 0.393 2.073 1.00 93.00 80 SER A C 1
ATOM 627 O O . SER A 1 80 ? 4.770 0.498 1.340 1.00 93.00 80 SER A O 1
ATOM 629 N N . LEU A 1 81 ? 3.766 -0.453 3.112 1.00 91.06 81 LEU A N 1
ATOM 630 C CA . LEU A 1 81 ? 4.880 -1.345 3.447 1.00 91.06 81 LEU A CA 1
ATOM 631 C C . LEU A 1 81 ? 5.158 -2.354 2.338 1.00 91.06 81 LEU A C 1
ATOM 633 O O . LEU A 1 81 ? 6.314 -2.561 1.973 1.00 91.06 81 LEU A O 1
ATOM 637 N N . VAL A 1 82 ? 4.103 -2.945 1.777 1.00 93.62 82 VAL A N 1
ATOM 638 C CA . VAL A 1 82 ? 4.223 -3.911 0.682 1.00 93.62 82 VAL A CA 1
ATOM 639 C C . VAL A 1 82 ? 4.794 -3.239 -0.573 1.00 93.62 82 VAL A C 1
ATOM 641 O O . VAL A 1 82 ? 5.709 -3.775 -1.196 1.00 93.62 82 VAL A O 1
ATOM 644 N N . ILE A 1 83 ? 4.330 -2.029 -0.907 1.00 93.69 83 ILE A N 1
ATOM 645 C CA . ILE A 1 83 ? 4.870 -1.240 -2.030 1.00 93.69 83 ILE A CA 1
ATOM 646 C C . ILE A 1 83 ? 6.346 -0.891 -1.791 1.00 93.69 83 ILE A C 1
ATOM 648 O O . ILE A 1 83 ? 7.190 -1.100 -2.664 1.00 93.69 83 ILE A O 1
ATOM 652 N N . THR A 1 84 ? 6.675 -0.400 -0.594 1.00 90.31 84 THR A N 1
ATOM 653 C CA . THR A 1 84 ? 8.044 -0.007 -0.223 1.00 90.31 84 THR A CA 1
ATOM 654 C C . THR A 1 84 ? 9.007 -1.189 -0.300 1.00 90.31 84 THR A C 1
ATOM 656 O O . THR A 1 84 ? 10.137 -1.031 -0.757 1.00 90.31 84 THR A O 1
ATOM 659 N N . MET A 1 85 ? 8.567 -2.385 0.100 1.00 87.94 85 MET A N 1
ATOM 660 C CA . MET A 1 85 ? 9.357 -3.613 0.010 1.00 87.94 85 MET A CA 1
ATOM 661 C C . MET A 1 85 ? 9.717 -3.960 -1.439 1.00 87.94 85 MET A C 1
ATOM 663 O O . MET A 1 85 ? 10.873 -4.271 -1.728 1.00 87.94 85 MET A O 1
ATOM 667 N N . GLU A 1 86 ? 8.769 -3.849 -2.370 1.00 89.88 86 GLU A N 1
ATOM 668 C CA . GLU A 1 86 ? 9.054 -4.079 -3.789 1.00 89.88 86 GLU A CA 1
ATOM 669 C C . GLU A 1 86 ? 9.994 -3.021 -4.369 1.00 89.88 86 GLU A C 1
ATOM 671 O O . GLU A 1 86 ? 10.964 -3.370 -5.045 1.00 89.88 86 GLU A O 1
ATOM 676 N N . ILE A 1 87 ? 9.777 -1.742 -4.050 1.00 88.75 87 ILE A N 1
ATOM 677 C CA . ILE A 1 87 ? 10.683 -0.662 -4.466 1.00 88.75 87 ILE A CA 1
ATOM 678 C C . ILE A 1 87 ? 12.094 -0.906 -3.921 1.00 88.75 87 ILE A C 1
ATOM 680 O O . ILE A 1 87 ? 13.069 -0.782 -4.663 1.00 88.75 87 ILE A O 1
ATOM 684 N N . TYR A 1 88 ? 12.222 -1.314 -2.656 1.00 85.44 88 TYR A N 1
ATOM 685 C CA . TYR A 1 88 ? 13.508 -1.651 -2.052 1.00 85.44 88 TYR A CA 1
ATOM 686 C C . TYR A 1 88 ? 14.227 -2.748 -2.839 1.00 85.44 88 TYR A C 1
ATOM 688 O O . TYR A 1 88 ? 15.403 -2.599 -3.164 1.00 85.44 88 TYR A O 1
ATOM 696 N N . TYR A 1 89 ? 13.539 -3.830 -3.198 1.00 84.19 89 TYR A N 1
ATOM 697 C CA . TYR A 1 89 ? 14.141 -4.906 -3.980 1.00 84.19 89 TYR A CA 1
ATOM 698 C C . TYR A 1 89 ? 14.547 -4.483 -5.387 1.00 84.19 89 TYR A C 1
ATOM 700 O O . TYR A 1 89 ? 15.621 -4.865 -5.864 1.00 84.19 89 TYR A O 1
ATOM 708 N N . VAL A 1 90 ? 13.724 -3.659 -6.031 1.00 87.19 90 VAL A N 1
ATOM 709 C CA . VAL A 1 90 ? 14.029 -3.117 -7.354 1.00 87.19 90 VAL A CA 1
ATOM 710 C C . VAL A 1 90 ? 15.257 -2.216 -7.303 1.00 87.19 90 VAL A C 1
ATOM 712 O O . VAL A 1 90 ? 16.194 -2.392 -8.080 1.00 87.19 90 VAL A O 1
ATOM 715 N N . MET A 1 91 ? 15.302 -1.284 -6.354 1.00 84.44 91 MET A N 1
ATOM 716 C CA . MET A 1 91 ? 16.374 -0.296 -6.272 1.00 84.44 91 MET A CA 1
ATOM 717 C C . MET A 1 91 ? 17.664 -0.869 -5.684 1.00 84.44 91 MET A C 1
ATOM 719 O O . MET A 1 91 ? 18.754 -0.613 -6.199 1.00 84.44 91 MET A O 1
ATOM 723 N N . LYS A 1 92 ? 17.564 -1.622 -4.584 1.00 80.69 92 LYS A N 1
ATOM 724 C CA . LYS A 1 92 ? 18.728 -2.054 -3.805 1.00 80.69 92 LYS A CA 1
ATOM 725 C C . LYS A 1 92 ? 19.296 -3.380 -4.279 1.00 80.69 92 LYS A C 1
ATOM 727 O O . LYS A 1 92 ? 20.516 -3.507 -4.365 1.00 80.69 92 LYS A O 1
ATOM 732 N N . GLU A 1 93 ? 18.434 -4.345 -4.583 1.00 77.06 93 GLU A N 1
ATOM 733 C CA . GLU A 1 93 ? 18.853 -5.680 -5.027 1.00 77.06 93 GLU A CA 1
ATOM 734 C C . GLU A 1 93 ? 18.912 -5.807 -6.553 1.00 77.06 93 GLU A C 1
ATOM 736 O O . GLU A 1 93 ? 19.353 -6.838 -7.057 1.00 77.06 93 GLU A O 1
ATOM 741 N N . ARG A 1 94 ? 18.500 -4.763 -7.292 1.00 85.44 94 ARG A N 1
ATOM 742 C CA . ARG A 1 94 ? 18.435 -4.740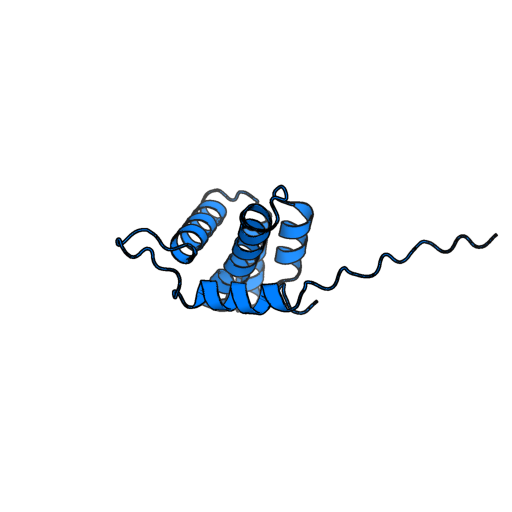 -8.764 1.00 85.44 94 ARG A CA 1
ATOM 743 C C . ARG A 1 94 ? 17.652 -5.922 -9.340 1.00 85.44 94 ARG A C 1
ATOM 745 O O . ARG A 1 94 ? 17.998 -6.459 -10.391 1.00 85.44 94 ARG A O 1
ATOM 752 N N . ARG A 1 95 ? 16.597 -6.332 -8.636 1.00 84.62 95 ARG A N 1
ATOM 753 C CA . ARG A 1 95 ? 15.679 -7.388 -9.075 1.00 84.62 95 ARG A CA 1
ATOM 754 C C . ARG A 1 95 ? 14.483 -6.761 -9.793 1.00 84.62 95 ARG A C 1
ATOM 756 O O . ARG A 1 95 ? 14.073 -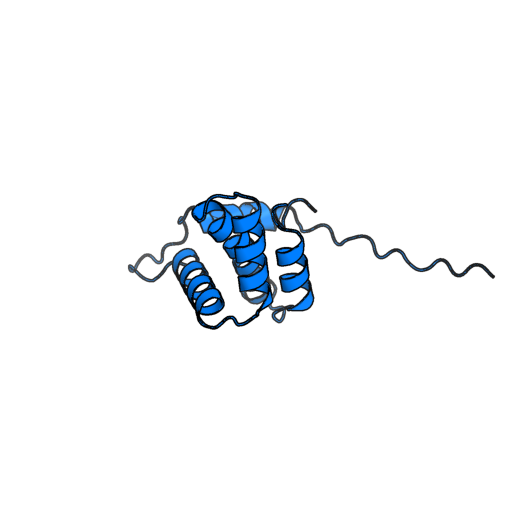5.668 -9.420 1.00 84.62 95 ARG A O 1
ATOM 763 N N . PRO A 1 96 ? 13.899 -7.408 -10.811 1.00 91.12 96 PRO A N 1
ATOM 764 C CA . PRO A 1 96 ? 12.651 -6.921 -11.387 1.00 91.12 96 PRO A CA 1
ATOM 765 C C . PRO A 1 96 ? 11.523 -6.956 -10.345 1.00 91.12 96 PRO A C 1
ATOM 767 O O . PRO A 1 96 ? 11.566 -7.751 -9.400 1.00 91.12 96 PRO A O 1
ATOM 770 N N . LEU A 1 97 ? 10.507 -6.109 -10.540 1.00 89.31 97 LEU A N 1
ATOM 771 C CA . LEU A 1 97 ? 9.275 -6.150 -9.751 1.00 89.31 97 LEU A CA 1
ATOM 772 C C . LEU A 1 97 ? 8.672 -7.557 -9.827 1.00 89.31 97 LEU A C 1
ATOM 774 O O . LEU A 1 97 ? 8.435 -8.071 -10.922 1.00 89.31 97 LEU A O 1
ATOM 778 N N . ASN A 1 98 ? 8.412 -8.169 -8.671 1.00 93.19 98 ASN A N 1
ATOM 779 C CA . ASN A 1 98 ? 7.800 -9.489 -8.603 1.00 93.19 98 ASN A CA 1
ATOM 780 C C . ASN A 1 98 ? 6.329 -9.349 -8.197 1.00 93.19 98 ASN A C 1
ATOM 782 O O . ASN A 1 98 ? 6.001 -9.247 -7.014 1.00 93.19 98 ASN A O 1
ATOM 786 N N . MET A 1 99 ? 5.444 -9.364 -9.196 1.00 93.50 99 MET A N 1
ATOM 787 C CA . MET A 1 99 ? 4.003 -9.218 -8.979 1.00 93.50 99 MET A CA 1
ATOM 788 C C . MET A 1 99 ? 3.404 -10.355 -8.147 1.00 93.50 99 MET A C 1
ATOM 790 O O . MET A 1 99 ? 2.516 -10.105 -7.338 1.00 93.50 99 MET A O 1
ATOM 794 N N . GLU A 1 100 ? 3.901 -11.587 -8.280 1.00 94.19 100 GLU A N 1
ATOM 795 C CA . GLU A 1 100 ? 3.407 -12.720 -7.489 1.00 94.19 100 GLU A CA 1
ATOM 796 C C . GLU A 1 100 ? 3.704 -12.527 -5.999 1.00 94.19 100 GLU A C 1
ATOM 798 O O . GLU A 1 100 ? 2.822 -12.708 -5.158 1.00 94.19 100 GLU A O 1
ATOM 803 N N . ARG A 1 101 ? 4.924 -12.086 -5.666 1.00 91.31 101 ARG A N 1
ATOM 804 C CA . ARG A 1 101 ? 5.324 -11.757 -4.291 1.00 91.31 101 ARG A CA 1
ATOM 805 C C . ARG A 1 101 ? 4.529 -10.574 -3.747 1.00 91.31 101 ARG A C 1
ATOM 807 O O . ARG A 1 101 ? 4.047 -10.651 -2.619 1.00 91.31 101 ARG A O 1
ATOM 814 N N . PHE A 1 102 ? 4.360 -9.524 -4.549 1.00 93.94 102 PHE A N 1
ATOM 815 C CA . PHE A 1 102 ? 3.562 -8.352 -4.190 1.00 93.94 102 PHE A CA 1
ATOM 816 C C . PHE A 1 102 ? 2.119 -8.745 -3.837 1.00 93.94 102 PHE A C 1
ATOM 818 O O . PHE A 1 102 ? 1.636 -8.439 -2.746 1.00 93.94 102 PHE A O 1
ATOM 825 N N . ILE A 1 103 ? 1.452 -9.509 -4.708 1.00 95.88 103 ILE A N 1
ATOM 826 C CA . ILE A 1 103 ? 0.080 -9.987 -4.491 1.00 95.88 103 ILE A CA 1
ATOM 827 C C . ILE A 1 103 ? 0.005 -10.918 -3.273 1.00 95.88 103 ILE A C 1
ATOM 829 O O . ILE A 1 103 ? -0.923 -10.813 -2.467 1.00 95.88 103 ILE A O 1
ATOM 833 N N . ALA A 1 104 ? 0.976 -11.819 -3.105 1.00 94.19 104 ALA A N 1
ATOM 834 C CA . ALA A 1 104 ? 1.030 -12.709 -1.949 1.00 94.19 104 ALA A CA 1
ATOM 835 C C . ALA A 1 104 ? 1.192 -11.938 -0.629 1.00 94.19 104 ALA A C 1
ATOM 837 O O . ALA A 1 104 ? 0.610 -12.332 0.378 1.00 94.19 104 ALA A O 1
ATOM 838 N N . ALA A 1 105 ? 1.954 -10.843 -0.622 1.00 93.69 105 ALA A N 1
ATOM 839 C CA . ALA A 1 105 ? 2.102 -9.976 0.542 1.00 93.69 105 ALA A CA 1
ATOM 840 C C . ALA A 1 105 ? 0.813 -9.192 0.847 1.00 93.69 105 ALA A C 1
ATOM 842 O O . ALA A 1 105 ? 0.396 -9.148 2.001 1.00 93.69 105 ALA A O 1
ATOM 843 N N . LEU A 1 106 ? 0.126 -8.656 -0.169 1.00 95.94 106 LEU A N 1
ATOM 844 C CA . LEU A 1 106 ? -1.169 -7.981 0.007 1.00 95.94 106 LEU A CA 1
ATOM 845 C C . LEU A 1 106 ? -2.239 -8.900 0.621 1.00 95.94 106 LEU A C 1
ATOM 847 O O . LEU A 1 106 ? -2.964 -8.507 1.537 1.00 95.94 106 LEU A O 1
ATOM 851 N N . LYS A 1 107 ? -2.319 -10.149 0.149 1.00 95.56 107 LYS A N 1
ATOM 852 C CA . LYS A 1 107 ? -3.265 -11.152 0.669 1.00 95.56 107 LYS A CA 1
ATOM 853 C C . LYS A 1 107 ? -2.986 -11.544 2.120 1.00 95.56 107 LYS A C 1
ATOM 855 O O . LYS A 1 107 ? -3.916 -11.909 2.832 1.00 95.56 107 LYS A O 1
ATOM 860 N N . ASP A 1 108 ? -1.733 -11.449 2.550 1.00 94.81 108 ASP A N 1
ATOM 861 C CA . ASP A 1 108 ? -1.287 -11.812 3.896 1.00 94.81 108 ASP A CA 1
ATOM 862 C C . ASP A 1 108 ? -1.590 -10.727 4.946 1.00 94.81 108 ASP A C 1
ATOM 864 O O . ASP A 1 108 ? -1.656 -11.015 6.141 1.00 94.81 108 ASP A O 1
ATOM 868 N N . LEU A 1 109 ? -1.842 -9.484 4.512 1.00 94.44 109 LEU A N 1
ATOM 869 C CA . LEU A 1 109 ? -2.270 -8.412 5.411 1.00 94.44 109 LEU A CA 1
ATOM 870 C C . LEU A 1 109 ? -3.560 -8.819 6.154 1.00 94.44 109 LEU A C 1
ATOM 872 O O . LEU A 1 109 ? -4.454 -9.418 5.541 1.00 94.44 109 LEU A O 1
ATOM 876 N N . PRO A 1 110 ? -3.702 -8.504 7.456 1.00 93.44 110 PRO A N 1
ATOM 877 C CA . PRO A 1 110 ? -2.964 -7.491 8.222 1.00 93.44 110 PRO A CA 1
ATOM 878 C C . PRO A 1 110 ? -1.656 -7.981 8.858 1.00 93.44 110 PRO A C 1
ATOM 880 O O . PRO A 1 110 ? -1.004 -7.208 9.556 1.00 93.44 110 PRO A O 1
ATOM 883 N N . ARG A 1 111 ? -1.252 -9.242 8.644 1.00 88.19 111 ARG A N 1
ATOM 884 C CA . ARG A 1 111 ? 0.067 -9.692 9.093 1.00 88.19 111 ARG A CA 1
ATOM 885 C C . ARG A 1 111 ? 1.130 -8.898 8.341 1.00 88.19 111 ARG A C 1
ATOM 887 O O . ARG A 1 111 ? 1.149 -8.904 7.113 1.00 88.19 111 ARG A O 1
ATOM 894 N N . GLU A 1 112 ? 2.001 -8.211 9.075 1.00 76.50 112 GLU A N 1
ATOM 895 C CA . GLU A 1 112 ? 3.039 -7.401 8.447 1.00 76.50 112 GLU A CA 1
ATOM 896 C C . GLU A 1 112 ? 3.976 -8.271 7.590 1.00 76.50 112 GLU A C 1
ATOM 898 O O . GLU A 1 112 ? 4.372 -9.364 8.015 1.00 76.50 112 GLU A O 1
ATOM 903 N N . PRO A 1 113 ? 4.379 -7.789 6.400 1.00 67.31 113 PRO A N 1
ATOM 904 C CA . PRO A 1 113 ? 5.142 -8.578 5.433 1.00 67.31 113 PRO A CA 1
ATOM 905 C C . PRO A 1 113 ? 6.539 -9.009 5.920 1.00 67.31 113 PRO A C 1
ATOM 907 O O . PRO A 1 113 ? 7.147 -9.876 5.298 1.00 67.31 113 PRO A O 1
ATOM 910 N N . PHE A 1 114 ? 7.034 -8.464 7.039 1.00 65.19 114 PHE A N 1
ATOM 911 C CA . PHE A 1 114 ? 8.347 -8.782 7.622 1.00 65.19 114 PHE A CA 1
ATOM 912 C C . PHE A 1 114 ? 8.321 -9.840 8.734 1.00 65.19 114 PHE A C 1
ATOM 914 O O . PHE A 1 114 ? 9.380 -10.245 9.204 1.00 65.19 114 PHE A O 1
ATOM 921 N N . GLY A 1 115 ? 7.142 -10.285 9.178 1.00 53.28 115 GLY A N 1
ATOM 922 C CA . GLY A 1 115 ? 6.997 -11.280 10.249 1.00 53.28 115 GLY A CA 1
ATOM 923 C C . GLY A 1 115 ? 7.139 -12.741 9.795 1.00 53.28 115 GLY A C 1
ATOM 924 O O . GLY A 1 115 ? 6.528 -13.610 10.419 1.00 53.28 115 GLY A O 1
ATOM 925 N N . ARG A 1 116 ? 7.851 -13.009 8.689 1.00 50.22 116 ARG A N 1
ATOM 926 C CA . ARG A 1 116 ? 7.995 -14.334 8.055 1.00 50.22 116 ARG A CA 1
ATOM 927 C C . ARG A 1 116 ? 9.404 -14.907 8.161 1.00 50.22 116 ARG A C 1
ATOM 929 O O . ARG A 1 116 ? 10.371 -14.163 7.895 1.00 50.22 116 ARG A O 1
#

Radius of gyration: 16.08 Å; chains: 1; bounding box: 33×65×22 Å